Protein AF-A0A9Q8VGS6-F1 (afdb_monomer_lite)

Secondary structure (DSSP, 8-state):
-HHHHHHHHHHH--HHHHHHHHH--SSSS-TTSSHHHHHHIIIIIS--HHHHHHHHHHHHHHHHHHHHHHHHHHHHHHT-

InterPro domains:
  IPR035906 MetI-like superfamily [G3DSA:1.10.3720.10] (1-78)
  IPR035906 MetI-like superfamily [SSF161098] (2-68)

Organism: Bifidobacterium longum subsp. longum (NCBI:txid1679)

Fo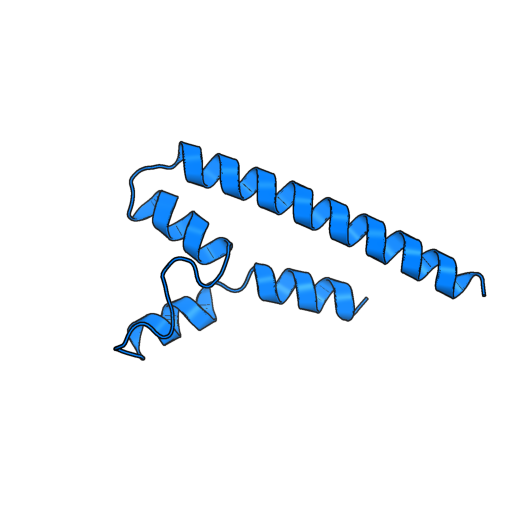ldseek 3Di:
DVVLCVVVVQLQDDVPLVVVVVVDPDPPRDCVNHLNSVLCCCVPVVVNPVVSVVSVVVVVVVSVVVVVVVVVVVVVVVVD

pLDDT: mean 73.27, std 8.5, range [53.22, 89.44]

Radius of gyration: 15.9 Å; chains: 1; bounding box: 38×22×47 Å

Sequence (80 aa):
ITVIFSIIGSFQLFNEPSILQNMVPGNAITTYYTPNMYAYNLSFSGNQSNYAAALAIVMAVITMAIAYIVQLNSLKEQMK

Structure (mmCIF, N/CA/C/O backbone):
data_AF-A0A9Q8VGS6-F1
#
_entry.id   AF-A0A9Q8VGS6-F1
#
loop_
_atom_site.group_PDB
_atom_site.id
_atom_site.type_symbol
_atom_site.label_atom_id
_atom_site.label_alt_id
_atom_site.label_comp_id
_atom_site.label_asym_id
_atom_site.label_entity_id
_atom_site.label_seq_id
_atom_site.pdbx_PDB_ins_code
_atom_site.Cartn_x
_atom_site.Cartn_y
_atom_site.Cartn_z
_atom_site.occupancy
_atom_site.B_iso_or_equiv
_atom_site.auth_seq_id
_atom_site.auth_comp_id
_atom_site.auth_asym_id
_atom_site.auth_atom_id
_atom_site.pdbx_PDB_model_num
ATOM 1 N N . ILE A 1 1 ? -3.594 6.957 15.478 1.00 64.50 1 ILE A N 1
ATOM 2 C CA . ILE A 1 1 ? -2.827 7.785 14.506 1.00 64.50 1 ILE A CA 1
ATOM 3 C C . ILE A 1 1 ? -1.656 6.993 13.913 1.00 64.50 1 ILE A C 1
ATOM 5 O O . ILE A 1 1 ? -1.620 6.836 12.700 1.00 64.50 1 ILE A O 1
ATOM 9 N N . THR A 1 2 ? -0.773 6.406 14.733 1.00 76.81 2 THR A N 1
ATOM 10 C CA . THR A 1 2 ? 0.373 5.574 14.296 1.00 76.81 2 THR A CA 1
ATOM 11 C C . THR A 1 2 ? -0.015 4.460 13.320 1.00 76.81 2 THR A C 1
ATOM 13 O O . THR A 1 2 ? 0.619 4.306 12.290 1.00 76.81 2 THR A O 1
ATOM 16 N N . VAL A 1 3 ? -1.123 3.757 13.577 1.00 76.00 3 VAL A N 1
ATOM 17 C CA . VAL A 1 3 ? -1.615 2.663 12.718 1.00 76.00 3 VAL A CA 1
ATOM 18 C C . VAL A 1 3 ? -1.915 3.126 11.285 1.00 76.00 3 VAL A C 1
ATOM 20 O O . VAL A 1 3 ? -1.507 2.468 10.336 1.00 76.00 3 VAL A O 1
ATOM 23 N N . ILE A 1 4 ? -2.577 4.276 11.110 1.00 73.50 4 ILE A N 1
ATOM 24 C CA . ILE A 1 4 ? -2.920 4.803 9.777 1.00 73.50 4 ILE A CA 1
ATOM 25 C C . ILE A 1 4 ? -1.647 5.170 9.013 1.00 73.50 4 ILE A C 1
ATOM 27 O O . ILE A 1 4 ? -1.477 4.761 7.868 1.00 73.50 4 ILE A O 1
ATOM 31 N N . PHE A 1 5 ? -0.741 5.914 9.652 1.00 77.12 5 PHE A N 1
ATOM 32 C CA . PHE A 1 5 ? 0.504 6.339 9.012 1.00 77.12 5 PHE A CA 1
ATOM 33 C C . PHE A 1 5 ? 1.430 5.166 8.691 1.00 77.12 5 PHE A C 1
ATOM 35 O O . PHE A 1 5 ? 2.045 5.175 7.630 1.00 77.12 5 PHE A O 1
ATOM 42 N N . SER A 1 6 ? 1.489 4.139 9.541 1.00 79.38 6 SER A N 1
ATOM 43 C CA . SER A 1 6 ? 2.252 2.922 9.253 1.00 79.38 6 SER A CA 1
ATOM 44 C C . SER A 1 6 ? 1.681 2.161 8.055 1.00 79.38 6 SER A C 1
ATOM 46 O O . SER A 1 6 ? 2.442 1.776 7.175 1.00 79.38 6 SER A O 1
ATOM 48 N N . ILE A 1 7 ? 0.355 2.003 7.966 1.00 76.88 7 ILE A N 1
ATOM 49 C CA . ILE A 1 7 ? -0.295 1.318 6.836 1.00 76.88 7 ILE A CA 1
ATOM 50 C C . ILE A 1 7 ? -0.059 2.085 5.527 1.00 76.88 7 ILE A C 1
ATOM 52 O O . ILE A 1 7 ? 0.395 1.502 4.544 1.00 76.88 7 ILE A O 1
ATOM 56 N N . ILE A 1 8 ? -0.322 3.396 5.514 1.00 79.69 8 ILE A N 1
ATOM 57 C CA . ILE A 1 8 ? -0.125 4.236 4.322 1.00 79.69 8 ILE A CA 1
ATOM 58 C C . ILE A 1 8 ? 1.355 4.268 3.924 1.00 79.69 8 ILE A C 1
ATOM 60 O O . ILE A 1 8 ? 1.670 4.102 2.746 1.00 79.69 8 ILE A O 1
ATOM 64 N N . GLY A 1 9 ? 2.257 4.423 4.898 1.00 77.12 9 GLY A N 1
ATOM 65 C CA . GLY A 1 9 ? 3.701 4.409 4.681 1.00 77.12 9 GLY A CA 1
ATOM 66 C C . GLY A 1 9 ? 4.165 3.119 4.010 1.00 77.12 9 GLY A C 1
ATOM 67 O O . GLY A 1 9 ? 4.840 3.184 2.988 1.00 77.12 9 GLY A O 1
ATOM 68 N N . SER A 1 10 ? 3.725 1.954 4.500 1.00 78.12 10 SER A N 1
ATOM 69 C CA . SER A 1 10 ? 4.063 0.659 3.896 1.00 78.12 10 SER A CA 1
ATOM 70 C C . SER A 1 10 ? 3.528 0.491 2.469 1.00 78.12 10 SER A C 1
ATOM 72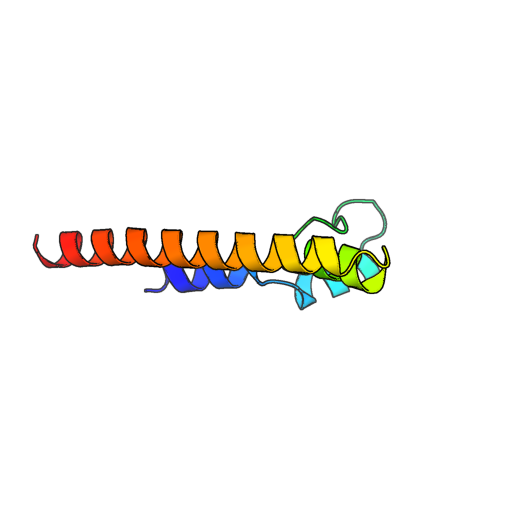 O O . SER A 1 10 ? 4.234 -0.049 1.621 1.00 78.12 10 SER A O 1
ATOM 74 N N . PHE A 1 11 ? 2.321 0.980 2.164 1.00 73.19 11 PHE A N 1
ATOM 75 C CA . PHE A 1 11 ? 1.773 0.930 0.800 1.00 73.19 11 PHE A CA 1
ATOM 76 C C . PHE A 1 11 ? 2.490 1.864 -0.181 1.00 73.19 11 PHE A C 1
ATOM 78 O O . PHE A 1 11 ? 2.498 1.597 -1.385 1.00 73.19 11 PHE A O 1
ATOM 85 N N . GLN A 1 12 ? 3.094 2.943 0.320 1.00 76.88 12 GLN A N 1
ATOM 86 C CA . GLN A 1 12 ? 3.804 3.922 -0.499 1.00 76.88 12 GLN A CA 1
ATOM 87 C C . GLN A 1 12 ? 5.310 3.652 -0.634 1.00 76.88 12 GLN A C 1
ATOM 89 O O . GLN A 1 12 ? 5.994 4.368 -1.371 1.00 76.88 12 GLN A O 1
ATOM 94 N N . LEU A 1 13 ? 5.834 2.615 0.025 1.00 78.12 13 LEU A N 1
ATOM 95 C CA . LEU A 1 13 ? 7.243 2.245 -0.071 1.00 78.12 13 LEU A CA 1
ATOM 96 C C . LEU A 1 13 ? 7.649 1.984 -1.524 1.00 78.12 13 LEU A C 1
ATOM 98 O O . LEU A 1 13 ? 7.149 1.075 -2.183 1.00 78.12 13 LEU A O 1
ATOM 102 N N . PHE A 1 14 ? 8.581 2.794 -2.020 1.00 74.00 14 PHE A N 1
ATOM 103 C CA . PHE A 1 14 ? 9.121 2.691 -3.376 1.00 74.00 14 PHE A CA 1
ATOM 104 C C . PHE A 1 14 ? 10.642 2.560 -3.355 1.00 74.00 14 PHE A C 1
ATOM 106 O O . PHE A 1 14 ? 11.200 1.667 -3.983 1.00 74.00 14 PHE A O 1
ATOM 113 N N . ASN A 1 15 ? 11.316 3.409 -2.579 1.00 68.81 15 ASN A N 1
ATOM 114 C CA . ASN A 1 15 ? 12.773 3.487 -2.564 1.00 68.81 15 ASN A CA 1
ATOM 115 C C . ASN A 1 15 ? 13.450 2.244 -1.974 1.00 68.81 15 ASN A C 1
ATOM 117 O O . ASN A 1 15 ? 14.390 1.725 -2.565 1.00 68.81 15 ASN A O 1
ATOM 121 N N . GLU A 1 16 ? 12.974 1.762 -0.827 1.00 70.94 16 GLU A N 1
ATOM 122 C CA . GLU A 1 16 ? 13.585 0.628 -0.122 1.00 70.94 16 GLU A CA 1
ATOM 123 C C . GLU A 1 16 ? 13.495 -0.685 -0.926 1.00 70.94 16 GLU A C 1
ATOM 125 O O . GLU A 1 16 ? 14.541 -1.294 -1.158 1.00 70.94 16 GLU A O 1
ATOM 130 N N . PRO A 1 17 ? 12.324 -1.104 -1.455 1.00 67.19 17 PRO A N 1
ATOM 131 C CA . PRO A 1 17 ? 12.254 -2.277 -2.322 1.00 67.19 17 PRO A CA 1
ATOM 132 C C . PRO A 1 17 ? 12.985 -2.077 -3.655 1.00 67.19 17 PRO A C 1
ATOM 134 O O . PRO A 1 17 ? 13.616 -3.012 -4.133 1.00 67.19 17 PRO A O 1
ATOM 137 N N . SER A 1 18 ? 12.948 -0.880 -4.251 1.00 67.94 18 SER A N 1
ATOM 138 C CA . SER A 1 18 ? 13.608 -0.613 -5.540 1.00 67.94 18 SER A CA 1
ATOM 139 C C . SER A 1 18 ? 15.133 -0.744 -5.448 1.00 67.94 18 SER A C 1
ATOM 141 O O . SER A 1 18 ? 15.762 -1.384 -6.292 1.00 67.94 18 SER A O 1
ATOM 143 N N . ILE A 1 19 ? 15.749 -0.215 -4.385 1.00 70.50 19 ILE A N 1
ATOM 144 C CA . ILE A 1 19 ? 17.195 -0.361 -4.162 1.00 70.50 19 ILE A CA 1
ATOM 145 C C . ILE A 1 19 ? 17.548 -1.812 -3.811 1.00 70.50 19 ILE A C 1
ATOM 147 O O . ILE A 1 19 ? 18.487 -2.365 -4.382 1.00 70.50 19 ILE A O 1
ATOM 151 N N . LEU A 1 20 ? 16.778 -2.461 -2.930 1.00 70.81 20 LEU A N 1
ATOM 152 C CA . LEU A 1 20 ? 17.040 -3.849 -2.537 1.00 70.81 20 LEU A CA 1
ATOM 153 C C . LEU A 1 20 ? 16.819 -4.844 -3.684 1.00 70.81 20 LEU A C 1
ATOM 155 O O . LEU A 1 20 ? 17.551 -5.824 -3.769 1.00 70.81 20 LEU A O 1
ATOM 159 N N . GLN A 1 21 ? 15.890 -4.583 -4.606 1.00 65.94 21 GLN A N 1
ATOM 160 C CA . GLN A 1 21 ? 15.702 -5.394 -5.813 1.00 65.94 21 GLN A CA 1
ATOM 161 C C . GLN A 1 21 ? 16.946 -5.391 -6.711 1.00 65.94 21 GLN A C 1
ATOM 163 O O . GLN A 1 21 ? 17.277 -6.416 -7.300 1.00 65.94 21 GLN A O 1
ATOM 168 N N . ASN A 1 22 ? 17.656 -4.263 -6.795 1.00 62.88 22 ASN A N 1
ATOM 169 C CA . ASN A 1 22 ? 18.907 -4.174 -7.551 1.00 62.88 22 ASN A CA 1
ATOM 170 C C . ASN A 1 22 ? 20.071 -4.902 -6.853 1.00 62.88 22 ASN A C 1
ATOM 172 O O . ASN A 1 22 ? 21.028 -5.296 -7.516 1.00 62.88 22 ASN A O 1
ATOM 176 N N . MET A 1 23 ? 20.000 -5.085 -5.529 1.00 61.84 23 MET A N 1
ATOM 177 C CA . MET A 1 23 ? 21.053 -5.721 -4.726 1.00 61.84 23 MET A CA 1
ATOM 178 C C . MET A 1 23 ? 20.795 -7.209 -4.436 1.00 61.84 23 MET A C 1
ATOM 180 O O . MET A 1 23 ? 21.746 -7.933 -4.147 1.00 61.84 23 MET A O 1
ATOM 184 N N . VAL A 1 24 ? 19.545 -7.683 -4.521 1.00 60.75 24 VAL A N 1
ATOM 185 C CA . VAL A 1 24 ? 19.156 -9.086 -4.297 1.00 60.75 24 VAL A CA 1
ATOM 186 C C . VAL A 1 24 ? 18.797 -9.754 -5.632 1.00 60.75 24 VAL A C 1
ATOM 188 O O . VAL A 1 24 ? 17.648 -9.679 -6.076 1.00 60.75 24 VAL A O 1
ATOM 191 N N . PRO A 1 25 ? 19.747 -10.446 -6.285 1.00 53.22 25 PRO A N 1
ATOM 192 C CA . PRO A 1 25 ? 19.438 -11.280 -7.439 1.00 53.22 25 PRO A CA 1
ATOM 193 C C . PRO A 1 25 ? 18.685 -12.539 -6.981 1.00 53.22 25 PRO A C 1
ATOM 195 O O . PRO A 1 25 ? 19.212 -13.322 -6.195 1.00 53.22 25 PRO A O 1
ATOM 198 N N . GLY A 1 26 ? 17.455 -12.749 -7.472 1.00 55.97 26 GLY A N 1
ATOM 199 C CA . GLY A 1 26 ? 16.729 -14.014 -7.254 1.00 55.97 26 GLY A CA 1
ATOM 200 C C . GLY A 1 26 ? 15.237 -13.926 -6.924 1.00 55.97 26 GLY A C 1
ATOM 201 O O . GLY A 1 26 ? 14.760 -14.695 -6.100 1.00 55.97 26 GLY A O 1
ATOM 202 N N . ASN A 1 27 ? 14.472 -13.035 -7.561 1.00 56.72 27 ASN A N 1
ATOM 203 C CA . ASN A 1 27 ? 12.997 -13.014 -7.495 1.00 56.72 27 ASN A CA 1
ATOM 204 C C . ASN A 1 27 ? 12.369 -12.717 -6.113 1.00 56.72 27 ASN A C 1
ATOM 206 O O . ASN A 1 27 ? 11.150 -12.805 -5.982 1.00 56.72 27 ASN A O 1
ATOM 210 N N . ALA A 1 28 ? 13.151 -12.334 -5.098 1.00 60.78 28 ALA A N 1
ATOM 211 C CA . ALA A 1 28 ? 12.624 -12.009 -3.768 1.00 60.78 28 ALA A CA 1
ATOM 212 C C . ALA A 1 28 ? 11.851 -10.676 -3.739 1.00 60.78 28 ALA A C 1
ATOM 214 O O . ALA A 1 28 ? 10.860 -10.554 -3.025 1.00 60.78 28 ALA A O 1
ATOM 215 N N . ILE A 1 29 ? 12.274 -9.695 -4.545 1.00 59.66 29 ILE A N 1
ATOM 216 C CA . ILE A 1 29 ? 11.560 -8.430 -4.740 1.00 59.66 29 ILE A CA 1
ATOM 217 C C . ILE A 1 29 ? 11.093 -8.381 -6.196 1.00 59.66 29 ILE A C 1
ATOM 219 O O . ILE A 1 29 ? 11.900 -8.288 -7.121 1.00 59.66 29 ILE A O 1
ATOM 223 N N . THR A 1 30 ? 9.788 -8.489 -6.420 1.00 62.69 30 THR A N 1
ATOM 224 C CA . THR A 1 30 ? 9.182 -8.436 -7.756 1.00 62.69 30 THR A CA 1
ATOM 225 C C . THR A 1 30 ? 8.780 -7.005 -8.110 1.00 62.69 30 THR A C 1
ATOM 227 O O . THR A 1 30 ? 8.622 -6.150 -7.243 1.00 62.69 30 THR A O 1
ATOM 230 N N . THR A 1 31 ? 8.567 -6.706 -9.391 1.00 65.75 31 THR A N 1
ATOM 231 C CA . THR A 1 31 ? 8.112 -5.371 -9.840 1.00 65.75 31 THR A CA 1
ATOM 232 C C . THR A 1 31 ? 6.711 -4.991 -9.344 1.00 65.75 31 THR A C 1
ATOM 234 O O . THR A 1 31 ? 6.293 -3.850 -9.506 1.00 65.75 31 THR A O 1
ATOM 237 N N . TYR A 1 32 ? 6.002 -5.924 -8.707 1.00 68.06 32 TYR A N 1
ATOM 238 C CA . TYR A 1 32 ? 4.683 -5.754 -8.095 1.00 68.06 32 TYR A CA 1
ATOM 239 C C . TYR A 1 32 ? 4.707 -5.888 -6.563 1.00 68.06 32 TYR A C 1
ATOM 241 O O . TYR A 1 32 ? 3.661 -6.063 -5.942 1.00 68.06 32 TYR A O 1
ATOM 249 N N . TYR A 1 33 ? 5.890 -5.822 -5.943 1.00 68.44 33 TYR A N 1
ATOM 250 C CA . TYR A 1 33 ? 6.054 -6.002 -4.498 1.00 68.44 33 TYR A CA 1
ATOM 251 C C . TYR A 1 33 ? 5.368 -4.903 -3.677 1.00 68.44 33 TYR A C 1
ATOM 253 O O . TYR A 1 33 ? 4.828 -5.166 -2.605 1.00 68.44 33 TYR A O 1
ATOM 261 N N . THR A 1 34 ? 5.337 -3.675 -4.199 1.00 77.31 34 THR A N 1
ATOM 262 C CA . THR A 1 34 ? 4.510 -2.597 -3.654 1.00 77.31 34 THR A CA 1
ATOM 263 C C . THR A 1 34 ? 3.649 -1.974 -4.752 1.00 77.31 34 THR A C 1
ATOM 265 O O . THR A 1 34 ? 4.044 -1.967 -5.924 1.00 77.31 34 THR A O 1
ATOM 268 N N . PRO A 1 35 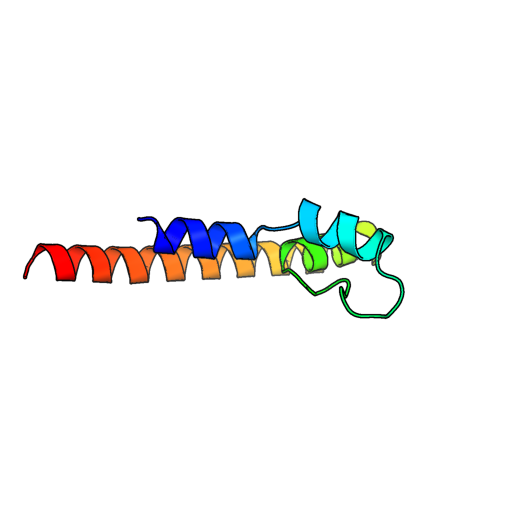? 2.474 -1.418 -4.406 1.00 72.12 35 PRO A N 1
ATOM 269 C CA . PRO A 1 35 ? 1.598 -0.771 -5.380 1.00 72.12 35 PRO A CA 1
ATOM 270 C C . PRO A 1 35 ? 2.288 0.366 -6.139 1.00 72.12 35 PRO A C 1
ATOM 272 O O . PRO A 1 35 ? 2.109 0.497 -7.349 1.00 72.12 35 PRO A O 1
ATOM 275 N N . ASN A 1 36 ? 3.124 1.149 -5.449 1.00 79.56 36 ASN A N 1
ATOM 276 C CA . ASN A 1 36 ? 3.901 2.223 -6.069 1.00 79.56 36 ASN A CA 1
ATOM 277 C C . ASN A 1 36 ? 4.913 1.688 -7.090 1.00 79.56 36 ASN A C 1
ATOM 279 O O . ASN A 1 36 ? 5.090 2.274 -8.156 1.00 79.56 36 ASN A O 1
ATOM 283 N N . MET A 1 37 ? 5.544 0.553 -6.797 1.00 74.50 37 MET A N 1
ATOM 284 C CA . MET A 1 37 ? 6.491 -0.101 -7.697 1.00 74.50 37 MET A CA 1
ATOM 285 C C . MET A 1 37 ? 5.791 -0.704 -8.924 1.00 74.50 37 MET A C 1
ATOM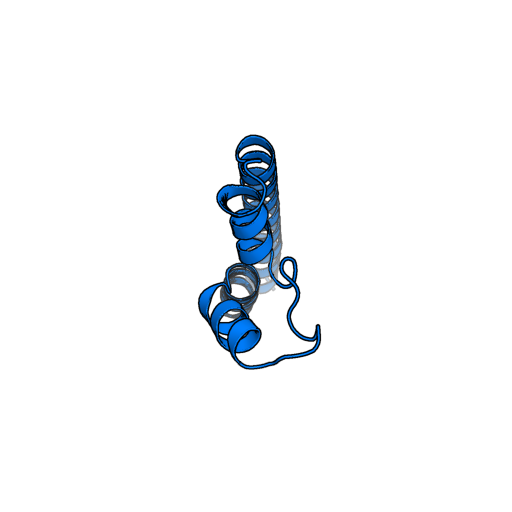 287 O O . MET A 1 37 ? 6.305 -0.584 -10.037 1.00 74.50 37 MET A O 1
ATOM 291 N N . TYR A 1 38 ? 4.574 -1.231 -8.748 1.00 74.88 38 TYR A N 1
ATOM 292 C CA . TYR A 1 38 ? 3.740 -1.722 -9.847 1.00 74.88 38 TYR A CA 1
ATOM 293 C C . TYR A 1 38 ? 3.267 -0.585 -10.765 1.00 74.88 38 TYR A C 1
ATOM 295 O O . TYR A 1 38 ? 3.389 -0.685 -11.986 1.00 74.88 38 TYR A O 1
ATOM 303 N N . ALA A 1 39 ? 2.806 0.532 -10.190 1.00 75.06 39 ALA A N 1
ATOM 304 C CA . ALA A 1 39 ? 2.437 1.728 -10.948 1.00 75.06 39 ALA A CA 1
ATOM 305 C C . ALA A 1 39 ? 3.629 2.288 -11.742 1.00 75.06 39 ALA A C 1
ATOM 307 O O . ALA A 1 39 ? 3.488 2.630 -12.918 1.00 75.06 39 ALA A O 1
ATOM 308 N N . TYR A 1 40 ? 4.814 2.321 -11.123 1.00 73.19 40 TYR A N 1
ATOM 309 C CA . TYR A 1 40 ? 6.048 2.747 -11.779 1.00 73.19 40 TYR A CA 1
ATOM 310 C C . TYR A 1 40 ? 6.432 1.812 -12.931 1.00 73.19 40 TYR A C 1
ATOM 312 O O . TYR A 1 40 ? 6.704 2.275 -14.038 1.00 73.19 40 TYR A O 1
ATOM 320 N N . ASN A 1 41 ? 6.402 0.496 -12.717 1.00 72.94 41 ASN A N 1
ATOM 321 C CA . ASN A 1 41 ? 6.747 -0.468 -13.758 1.00 72.94 41 ASN A CA 1
ATOM 322 C C . ASN A 1 41 ? 5.785 -0.388 -14.956 1.00 72.94 41 ASN A C 1
ATOM 324 O O . ASN A 1 41 ? 6.228 -0.389 -16.102 1.00 72.94 41 ASN A O 1
ATOM 328 N N . LEU A 1 42 ? 4.485 -0.207 -14.721 1.00 69.25 42 LEU A N 1
ATOM 329 C CA . LEU A 1 42 ? 3.525 -0.028 -15.812 1.00 69.25 42 LEU A CA 1
ATOM 330 C C . LEU A 1 42 ? 3.695 1.294 -16.568 1.00 69.25 42 LEU A C 1
ATOM 332 O O . LEU A 1 42 ? 3.565 1.321 -17.794 1.00 69.25 42 LEU A O 1
ATOM 336 N N . SER A 1 43 ? 3.999 2.377 -15.849 1.00 67.38 43 SER A N 1
ATOM 337 C CA . SER A 1 43 ? 4.180 3.703 -16.442 1.00 67.38 43 SER A CA 1
ATOM 338 C C . SER A 1 43 ? 5.491 3.828 -17.222 1.00 67.38 43 SER A C 1
ATOM 340 O O . SER A 1 43 ? 5.516 4.524 -18.233 1.00 67.38 43 SER A O 1
ATOM 342 N N . PHE A 1 44 ? 6.571 3.182 -16.769 1.00 67.69 44 PHE A N 1
ATOM 343 C CA . PHE A 1 44 ? 7.922 3.391 -17.310 1.00 67.69 44 PHE A CA 1
ATOM 344 C C . PHE A 1 44 ? 8.517 2.174 -18.031 1.00 67.69 44 PHE A C 1
ATOM 346 O O . PHE A 1 44 ? 9.289 2.358 -18.966 1.00 67.69 44 PHE A O 1
ATOM 353 N N . SER A 1 45 ? 8.171 0.940 -17.649 1.00 65.62 45 SER A N 1
ATOM 354 C CA . SER A 1 45 ? 8.656 -0.279 -18.325 1.00 65.62 45 SER A CA 1
ATOM 355 C C . SER A 1 45 ? 7.662 -0.829 -19.352 1.00 65.62 45 SER A C 1
ATOM 357 O O . SER A 1 45 ? 8.084 -1.439 -20.330 1.00 65.62 45 SER A O 1
ATOM 359 N N . GLY A 1 46 ? 6.357 -0.609 -19.158 1.00 61.84 46 GLY A N 1
ATOM 360 C CA . GLY A 1 46 ? 5.300 -1.121 -20.040 1.00 61.84 46 GLY A CA 1
ATOM 361 C C . GLY A 1 46 ? 4.765 -0.146 -21.098 1.00 61.84 46 GLY A C 1
ATOM 362 O O . GLY A 1 46 ? 3.986 -0.574 -21.944 1.00 61.84 46 GLY A O 1
ATOM 363 N N . ASN A 1 47 ? 5.125 1.149 -21.066 1.00 61.25 47 ASN A N 1
ATOM 364 C CA . ASN A 1 47 ? 4.470 2.219 -21.854 1.00 61.25 47 ASN A CA 1
ATOM 365 C C . ASN A 1 47 ? 2.930 2.288 -21.664 1.00 61.25 47 ASN A C 1
ATOM 367 O O . ASN A 1 47 ? 2.209 2.839 -22.495 1.00 61.25 47 ASN A O 1
ATOM 371 N N . GLN A 1 48 ? 2.398 1.743 -20.563 1.00 69.00 48 GLN A N 1
ATOM 372 C CA . GLN A 1 48 ? 0.962 1.652 -20.279 1.00 69.00 48 GLN A CA 1
ATOM 373 C C . GLN A 1 48 ? 0.534 2.685 -19.228 1.00 69.00 48 GLN A C 1
ATOM 375 O O . GLN A 1 48 ? -0.061 2.352 -18.199 1.00 69.00 48 GLN A O 1
ATOM 380 N N . SER A 1 49 ? 0.789 3.967 -19.502 1.00 69.94 49 SER A N 1
ATOM 381 C CA . SER A 1 49 ? 0.452 5.074 -18.593 1.00 69.94 49 SER A CA 1
ATOM 382 C C . SER A 1 49 ? -1.037 5.131 -18.233 1.00 69.94 49 SER A C 1
ATOM 384 O O . SER A 1 49 ? -1.382 5.473 -17.107 1.00 69.94 49 SER A O 1
ATOM 386 N N . ASN A 1 50 ? -1.927 4.720 -19.145 1.00 76.69 50 ASN A N 1
ATOM 387 C CA . ASN A 1 50 ? -3.371 4.658 -18.883 1.00 76.69 50 ASN A CA 1
ATOM 388 C C . ASN A 1 50 ? -3.722 3.646 -17.781 1.00 76.69 50 ASN A C 1
ATOM 390 O O . ASN A 1 50 ? -4.581 3.912 -16.943 1.00 76.69 50 ASN A O 1
ATOM 394 N N . TYR A 1 51 ? -3.045 2.495 -17.752 1.00 77.31 51 TYR A N 1
ATOM 395 C CA . TYR A 1 51 ? -3.280 1.483 -16.724 1.00 77.31 51 TYR A CA 1
ATOM 396 C C . TYR A 1 51 ? -2.613 1.885 -15.404 1.00 77.31 51 TYR A C 1
ATOM 398 O O . TYR A 1 51 ? -3.215 1.729 -14.342 1.00 77.31 51 TYR A O 1
ATOM 406 N N . ALA A 1 52 ? -1.421 2.492 -15.454 1.00 74.81 52 ALA A N 1
ATOM 407 C CA . ALA A 1 52 ? -0.796 3.084 -14.271 1.00 74.81 52 ALA A CA 1
ATOM 408 C C . ALA A 1 52 ? -1.694 4.157 -13.624 1.00 74.81 52 ALA A C 1
ATOM 410 O O . ALA A 1 52 ? -1.852 4.178 -12.404 1.00 74.81 52 ALA A O 1
ATOM 411 N N . ALA A 1 53 ? -2.343 4.999 -14.436 1.00 77.31 53 ALA A N 1
ATOM 412 C CA . ALA A 1 53 ? -3.287 6.007 -13.962 1.00 77.31 53 ALA A CA 1
ATOM 413 C C . ALA A 1 53 ? -4.529 5.380 -13.307 1.00 77.31 53 ALA A C 1
ATOM 415 O O . ALA A 1 53 ? -4.933 5.807 -12.225 1.00 77.31 53 ALA A O 1
ATOM 416 N N . ALA A 1 54 ? -5.105 4.335 -13.913 1.00 83.50 54 ALA A N 1
ATOM 417 C CA . ALA A 1 54 ? -6.226 3.605 -13.321 1.00 83.50 54 ALA A CA 1
ATOM 418 C C . ALA A 1 54 ? -5.851 2.999 -11.958 1.00 83.50 54 ALA A C 1
ATOM 420 O O . ALA A 1 54 ? -6.590 3.154 -10.984 1.00 83.50 54 ALA A O 1
ATOM 421 N N . LEU A 1 55 ? -4.672 2.380 -11.862 1.00 81.00 55 LEU A N 1
ATOM 422 C CA . LEU A 1 55 ? -4.158 1.828 -10.612 1.00 81.00 55 LEU A CA 1
ATOM 423 C C . LEU A 1 55 ? -3.958 2.914 -9.545 1.00 81.00 55 LEU A C 1
ATOM 425 O O . LEU A 1 55 ? -4.358 2.718 -8.400 1.00 81.00 55 LEU A O 1
ATOM 429 N N . ALA A 1 56 ? -3.395 4.068 -9.908 1.00 78.25 56 ALA A N 1
ATOM 430 C CA . ALA A 1 56 ? -3.202 5.181 -8.980 1.00 78.25 56 ALA A CA 1
ATOM 431 C C . ALA A 1 56 ? -4.534 5.689 -8.401 1.00 78.25 56 ALA A C 1
ATOM 433 O O . ALA A 1 56 ? -4.637 5.910 -7.192 1.00 78.25 56 ALA A O 1
ATOM 434 N N . ILE A 1 57 ? -5.577 5.807 -9.233 1.00 85.56 57 ILE A N 1
ATOM 435 C CA . ILE A 1 57 ? -6.919 6.194 -8.772 1.00 85.56 57 ILE A CA 1
ATOM 436 C C . ILE A 1 57 ? -7.507 5.131 -7.836 1.00 85.56 57 ILE A C 1
ATOM 438 O O . ILE A 1 57 ? -8.034 5.478 -6.778 1.00 85.56 57 ILE A O 1
ATOM 442 N N . VAL A 1 58 ? -7.378 3.843 -8.164 1.00 86.88 58 VAL A N 1
ATOM 443 C CA . VAL A 1 58 ? -7.834 2.749 -7.287 1.00 86.88 58 VAL A CA 1
ATOM 444 C C . VAL A 1 58 ? -7.127 2.803 -5.929 1.00 86.88 58 VAL A C 1
ATOM 446 O O . VAL A 1 58 ? -7.780 2.716 -4.888 1.00 86.88 58 VAL A O 1
ATOM 449 N N . MET A 1 59 ? -5.813 3.030 -5.917 1.00 83.00 59 MET A N 1
ATOM 450 C CA . MET A 1 59 ? -5.034 3.170 -4.684 1.00 83.00 59 MET A CA 1
ATOM 451 C C . MET A 1 59 ? -5.457 4.391 -3.857 1.00 83.00 59 MET A C 1
ATOM 453 O O . MET A 1 59 ? -5.523 4.303 -2.627 1.00 83.00 59 MET A O 1
ATOM 457 N N . ALA A 1 60 ? -5.795 5.509 -4.504 1.00 83.06 60 ALA A N 1
ATOM 458 C CA . ALA A 1 60 ? -6.314 6.695 -3.825 1.00 83.06 60 ALA A CA 1
ATOM 459 C C . ALA A 1 60 ? -7.666 6.417 -3.146 1.00 83.06 60 ALA A C 1
ATOM 461 O O . ALA A 1 60 ? -7.857 6.777 -1.982 1.00 83.06 60 ALA A O 1
ATOM 462 N N . VAL A 1 61 ? -8.576 5.716 -3.830 1.00 89.44 61 VAL A N 1
ATOM 463 C CA . VAL A 1 61 ? -9.884 5.327 -3.276 1.00 89.44 61 VAL A CA 1
ATOM 464 C C . VAL A 1 61 ? -9.726 4.369 -2.094 1.00 89.44 61 VAL A C 1
ATOM 466 O O . VAL A 1 61 ? -10.342 4.582 -1.050 1.00 89.44 61 VAL A O 1
ATOM 469 N N . ILE A 1 62 ? -8.865 3.354 -2.214 1.00 85.75 62 ILE A N 1
ATOM 470 C CA . ILE A 1 62 ? -8.581 2.405 -1.124 1.00 85.75 62 ILE A CA 1
ATOM 471 C C . ILE A 1 62 ? -8.013 3.137 0.097 1.00 85.75 62 ILE A C 1
ATOM 473 O O . ILE A 1 62 ? -8.458 2.913 1.223 1.00 85.75 62 ILE A O 1
ATOM 477 N N . THR A 1 63 ? -7.067 4.052 -0.126 1.00 82.06 63 THR A N 1
ATOM 478 C CA . THR A 1 63 ? -6.456 4.845 0.948 1.00 82.06 63 THR A CA 1
ATOM 479 C C . THR A 1 63 ? -7.497 5.713 1.654 1.00 82.06 63 THR A C 1
ATOM 481 O O . THR A 1 63 ? -7.538 5.749 2.884 1.00 82.06 63 T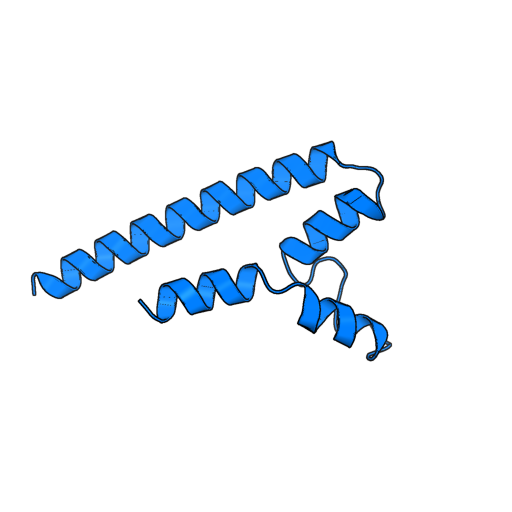HR A O 1
ATOM 484 N N . MET A 1 64 ? -8.381 6.361 0.891 1.00 84.75 64 MET A N 1
ATOM 485 C CA . MET A 1 64 ? -9.475 7.172 1.430 1.00 84.75 64 MET A CA 1
ATOM 486 C C . MET A 1 64 ? -10.456 6.328 2.256 1.00 84.75 64 MET A C 1
ATOM 488 O O . MET A 1 64 ? -10.835 6.729 3.357 1.00 84.75 64 MET A O 1
ATOM 492 N N . ALA A 1 65 ? -10.820 5.139 1.769 1.00 87.44 65 ALA A N 1
ATOM 493 C CA . ALA A 1 65 ? -11.712 4.224 2.474 1.00 87.44 65 ALA A CA 1
ATOM 494 C C . ALA A 1 65 ? -11.108 3.742 3.804 1.00 87.44 65 ALA A C 1
ATOM 496 O O . ALA A 1 65 ? -11.776 3.794 4.838 1.00 87.44 65 ALA A O 1
ATOM 497 N N . ILE A 1 66 ? -9.835 3.329 3.805 1.00 83.44 66 ILE A N 1
ATOM 498 C CA . ILE A 1 66 ? -9.130 2.904 5.024 1.00 83.44 66 ILE A CA 1
ATOM 499 C C . ILE A 1 6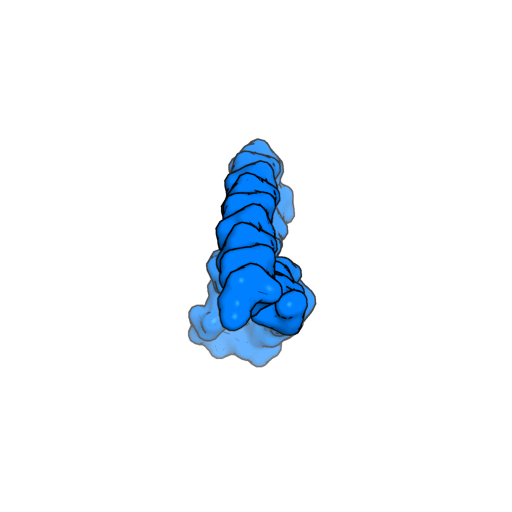6 ? -9.037 4.063 6.021 1.00 83.44 66 ILE A C 1
ATOM 501 O O . ILE A 1 66 ? -9.348 3.877 7.197 1.00 83.44 66 ILE A O 1
ATOM 505 N N . ALA A 1 67 ? -8.657 5.260 5.566 1.00 81.88 67 ALA A N 1
ATOM 506 C CA . ALA A 1 67 ? -8.574 6.436 6.429 1.00 81.88 67 ALA A CA 1
ATOM 507 C C . ALA A 1 67 ? -9.924 6.737 7.099 1.00 81.88 67 ALA A C 1
ATOM 509 O O . ALA A 1 67 ? -9.972 6.932 8.313 1.00 81.88 67 ALA A O 1
ATOM 510 N N . TYR A 1 68 ? -11.018 6.686 6.335 1.00 85.50 68 TYR A N 1
ATOM 511 C CA . TYR A 1 68 ? -12.366 6.919 6.847 1.00 85.50 68 TYR A CA 1
ATOM 512 C C . TYR A 1 68 ? -12.796 5.861 7.875 1.00 85.50 68 TYR A C 1
ATOM 514 O O . TYR A 1 68 ? -13.260 6.206 8.962 1.00 85.50 68 TYR A O 1
ATOM 522 N N . ILE A 1 69 ? -12.581 4.572 7.585 1.00 86.62 69 ILE A N 1
ATOM 523 C CA . ILE A 1 69 ? -12.917 3.472 8.508 1.00 86.62 69 ILE A CA 1
ATOM 524 C C . ILE A 1 69 ? -12.134 3.601 9.816 1.00 86.62 69 ILE A C 1
ATOM 526 O O . ILE A 1 69 ? -12.709 3.499 10.903 1.00 86.62 69 ILE A O 1
ATOM 530 N N . VAL A 1 70 ? -10.823 3.837 9.739 1.00 81.81 70 VAL A N 1
ATOM 531 C CA . VAL A 1 70 ? -9.998 3.944 10.947 1.00 81.81 70 VAL A CA 1
ATOM 532 C C . VAL A 1 70 ? -10.341 5.211 11.732 1.00 81.81 70 VAL A C 1
ATOM 534 O O . VAL A 1 70 ? -10.365 5.166 12.963 1.00 81.81 70 VAL A O 1
ATOM 537 N N . GLN A 1 71 ? -10.673 6.317 11.061 1.00 78.75 71 GLN A N 1
ATOM 538 C CA . GLN A 1 71 ? -11.151 7.534 11.718 1.00 78.75 71 GLN A CA 1
ATOM 539 C C . GLN A 1 71 ? -12.460 7.285 12.478 1.00 78.75 71 GLN A C 1
ATOM 541 O O . GLN A 1 71 ? -12.558 7.662 13.643 1.00 78.75 71 GLN A O 1
ATOM 546 N N . LEU A 1 72 ? -13.426 6.582 11.880 1.00 82.75 72 LEU A N 1
ATOM 547 C CA . LEU A 1 72 ? -14.677 6.207 12.550 1.00 82.75 72 LEU A CA 1
ATOM 548 C C . LEU A 1 72 ? -14.449 5.314 13.775 1.00 82.75 72 LEU A C 1
ATOM 550 O O . LEU A 1 72 ? -15.065 5.532 14.818 1.00 82.75 72 LEU A O 1
ATOM 554 N N . ASN A 1 73 ? -13.559 4.325 13.674 1.00 80.31 73 ASN A N 1
ATOM 555 C CA . ASN A 1 73 ? -13.217 3.460 14.806 1.00 80.31 73 ASN A CA 1
ATOM 556 C C . ASN A 1 73 ? -12.499 4.237 15.917 1.00 80.31 73 ASN A C 1
ATOM 558 O O . ASN A 1 73 ? -12.821 4.058 17.086 1.00 80.31 73 ASN A O 1
ATOM 562 N N . SER A 1 74 ? -11.610 5.164 15.549 1.00 73.19 74 SER A N 1
ATOM 563 C CA . SER A 1 74 ? -10.929 6.048 16.503 1.00 73.19 74 SER A CA 1
ATOM 564 C C . SER A 1 74 ? -11.917 6.964 17.234 1.00 73.19 74 SER A C 1
ATOM 566 O O . SER A 1 74 ? -11.767 7.195 18.428 1.00 73.19 74 SER A O 1
ATOM 568 N N . LEU A 1 75 ? -12.946 7.467 16.541 1.00 74.69 75 LEU A N 1
ATOM 569 C CA . LEU A 1 75 ? -14.016 8.266 17.152 1.00 74.69 75 LEU A CA 1
ATOM 570 C C . LEU A 1 75 ? -14.888 7.425 18.093 1.00 74.69 75 LEU A C 1
ATOM 572 O O . LEU A 1 75 ? -15.240 7.885 19.175 1.00 74.69 75 LEU A O 1
ATOM 576 N N . LYS A 1 76 ? -15.216 6.184 17.711 1.00 72.62 76 LYS A N 1
ATOM 577 C CA . LYS A 1 76 ? -15.949 5.249 18.581 1.00 72.62 76 LYS A CA 1
ATOM 578 C C . LYS A 1 76 ? -15.176 4.909 19.853 1.00 72.62 76 LYS A C 1
ATOM 580 O O . LYS A 1 76 ? -15.792 4.778 20.902 1.00 72.62 76 LYS A O 1
ATOM 585 N N . GLU A 1 77 ? -13.859 4.766 19.758 1.00 71.75 77 GLU A N 1
ATOM 586 C CA . GLU A 1 77 ? -12.994 4.466 20.901 1.00 71.75 77 GLU A CA 1
ATOM 587 C C . GLU A 1 77 ? -12.853 5.663 21.854 1.00 71.75 77 GLU A C 1
ATOM 589 O O . GLU A 1 77 ? -12.751 5.460 23.054 1.00 71.75 77 GLU A O 1
ATOM 594 N N . GLN A 1 78 ? -12.947 6.902 21.354 1.00 62.38 78 GLN A N 1
ATOM 595 C CA . GLN A 1 78 ? -12.975 8.114 22.191 1.00 62.38 78 GLN A CA 1
ATOM 596 C C . GLN A 1 78 ? -14.302 8.341 22.930 1.00 62.38 78 GLN A C 1
ATOM 598 O O . GLN A 1 78 ? -14.333 9.081 23.908 1.00 62.38 78 GLN A O 1
ATOM 603 N N . MET A 1 79 ? -15.403 7.753 22.455 1.00 63.00 79 MET A N 1
ATOM 604 C CA . MET A 1 79 ? -16.721 7.873 23.095 1.00 63.00 79 MET A CA 1
ATOM 605 C C . MET A 1 79 ? -16.987 6.795 24.159 1.00 63.00 79 MET A C 1
ATOM 607 O O . MET A 1 79 ? -18.077 6.783 24.733 1.00 63.00 79 MET A O 1
ATOM 611 N N . LYS A 1 80 ? -16.043 5.879 24.391 1.00 54.75 80 LYS A N 1
ATOM 612 C CA . LYS A 1 80 ? -16.154 4.782 25.357 1.00 54.75 80 LYS A CA 1
ATOM 613 C C . LYS A 1 80 ? -15.300 5.061 26.589 1.00 54.75 80 LYS A C 1
ATOM 615 O O . LYS A 1 80 ? -15.761 4.682 27.686 1.00 54.75 80 LYS A O 1
#